Protein AF-A0A1W9LTE0-F1 (afdb_monomer_lite)

Sequence (107 aa):
MWDACAQAFFSAFSKEISPNASYMMVRWKDFVADSQQIPEEPLWCHVELWENPGKDSLIRGKFHVFDRQGRFVAAAGECEMKPIREDMFRLMADMDKTGLEKHDRRK

Radius of gyration: 17.47 Å; chains: 1; bounding box: 36×42×44 Å

pLDDT: mean 78.75, std 13.56, range [44.09, 94.75]

Secondary structure (DSSP, 8-state):
-HHHHHHHHHHHHGGGSPTT-EEEEEEEEEEEE--S---SS--EEEEEE-S---TT--EEEEEEEE-TTS-EEEEEEEEEEEEEPHHHHHHHHHHHHHHHHHHHTT-

Foldseek 3Di:
DVVVLVVVLCVVVVVVDDPPWDKDWDDFAPKDFDPPDDDPADKDKDWDWPDDPDPQNKTKTKIWIAGPVRHGGIIGRMIIMHTDDPVVVVVVVVVVVVVVVVVVVVD

Structure (mmCIF, N/CA/C/O backbone):
data_AF-A0A1W9LTE0-F1
#
_entry.id   AF-A0A1W9LTE0-F1
#
loop_
_atom_site.group_PDB
_atom_site.id
_atom_site.type_symbol
_atom_site.label_atom_id
_atom_site.label_alt_id
_atom_site.label_comp_id
_atom_site.label_asym_id
_atom_site.label_entity_id
_atom_site.label_seq_id
_atom_site.pdbx_PDB_ins_code
_atom_site.Cartn_x
_atom_site.Cartn_y
_atom_site.Cartn_z
_atom_site.occupancy
_atom_site.B_iso_or_equiv
_atom_site.auth_seq_id
_atom_site.auth_comp_id
_atom_site.auth_asym_id
_atom_site.auth_atom_id
_atom_site.pdbx_PDB_model_num
ATOM 1 N N . MET A 1 1 ? -6.666 8.665 5.402 1.00 74.38 1 MET A N 1
ATOM 2 C CA . MET A 1 1 ? -6.444 7.354 6.052 1.00 74.38 1 MET A CA 1
ATOM 3 C C . MET A 1 1 ? -5.887 6.314 5.083 1.00 74.38 1 MET A C 1
ATOM 5 O O . MET A 1 1 ? -4.776 5.861 5.307 1.00 74.38 1 MET A O 1
ATOM 9 N N . TRP A 1 2 ? -6.588 5.954 4.002 1.00 81.12 2 TRP A N 1
ATOM 10 C CA . TRP A 1 2 ? -6.119 4.906 3.073 1.00 81.12 2 TRP A CA 1
ATOM 11 C C . TRP A 1 2 ? -4.796 5.241 2.377 1.00 81.12 2 TRP A C 1
ATOM 13 O O . TRP A 1 2 ? -3.944 4.373 2.233 1.00 81.12 2 TRP A O 1
ATOM 23 N N . ASP A 1 3 ? -4.573 6.517 2.059 1.00 84.12 3 ASP A N 1
ATOM 24 C CA . ASP A 1 3 ? -3.279 6.992 1.561 1.00 84.12 3 ASP A CA 1
ATOM 25 C C . ASP A 1 3 ? -2.132 6.715 2.554 1.00 84.12 3 ASP A C 1
ATOM 27 O O . ASP A 1 3 ? -1.085 6.204 2.174 1.00 84.12 3 ASP A O 1
ATOM 31 N N . ALA A 1 4 ? -2.367 6.901 3.857 1.00 85.69 4 ALA A N 1
ATOM 32 C CA . ALA A 1 4 ? -1.389 6.550 4.887 1.00 85.69 4 ALA A CA 1
ATOM 33 C C . ALA A 1 4 ? -1.133 5.031 4.959 1.00 85.69 4 ALA A C 1
ATOM 35 O O . ALA A 1 4 ? -0.011 4.613 5.238 1.00 85.69 4 ALA A O 1
ATOM 36 N N . CYS A 1 5 ? -2.133 4.194 4.651 1.00 85.12 5 CYS A N 1
ATOM 37 C CA . CYS A 1 5 ? -1.934 2.745 4.528 1.00 85.12 5 CYS A CA 1
ATOM 38 C C . CYS A 1 5 ? -1.041 2.411 3.324 1.00 85.12 5 CYS A C 1
ATOM 40 O O . CYS A 1 5 ? -0.160 1.565 3.442 1.00 85.12 5 CYS A O 1
ATOM 42 N N . ALA A 1 6 ? -1.205 3.114 2.198 1.00 86.06 6 ALA A N 1
ATOM 43 C CA . ALA A 1 6 ? -0.326 2.970 1.037 1.00 86.06 6 ALA A CA 1
ATOM 44 C C . ALA A 1 6 ? 1.112 3.441 1.329 1.00 86.06 6 ALA A C 1
ATOM 46 O O . ALA A 1 6 ? 2.066 2.790 0.909 1.00 86.06 6 ALA A O 1
ATOM 47 N N . GLN A 1 7 ? 1.283 4.519 2.099 1.00 87.44 7 GLN A N 1
ATOM 48 C CA . GLN A 1 7 ? 2.602 4.992 2.534 1.00 87.44 7 GLN A CA 1
ATOM 49 C C . GLN A 1 7 ? 3.293 3.996 3.478 1.00 87.44 7 GLN A C 1
ATOM 51 O O . GLN A 1 7 ? 4.479 3.716 3.307 1.00 87.44 7 GLN A O 1
ATOM 56 N N . ALA A 1 8 ? 2.559 3.422 4.440 1.00 85.69 8 ALA A N 1
ATOM 57 C CA . ALA A 1 8 ? 3.069 2.362 5.316 1.00 85.69 8 ALA A CA 1
ATOM 58 C C . ALA A 1 8 ? 3.439 1.096 4.525 1.00 85.69 8 ALA A C 1
ATOM 60 O O . ALA A 1 8 ? 4.438 0.440 4.811 1.00 85.69 8 ALA A O 1
ATOM 61 N N . PHE A 1 9 ? 2.656 0.780 3.493 1.00 83.62 9 PHE A N 1
ATOM 62 C CA . PHE A 1 9 ? 2.931 -0.331 2.592 1.00 83.62 9 PHE A CA 1
ATOM 63 C C . PHE A 1 9 ? 4.233 -0.127 1.807 1.00 83.62 9 PHE A C 1
ATOM 65 O O . PHE A 1 9 ? 5.075 -1.019 1.752 1.00 83.62 9 PHE A O 1
ATOM 72 N N . PHE A 1 10 ? 4.439 1.073 1.260 1.00 83.69 10 PHE A N 1
ATOM 73 C CA . PHE A 1 10 ? 5.668 1.432 0.557 1.00 83.69 10 PHE A CA 1
ATOM 74 C C . PHE A 1 10 ? 6.896 1.470 1.482 1.00 83.69 10 PHE A C 1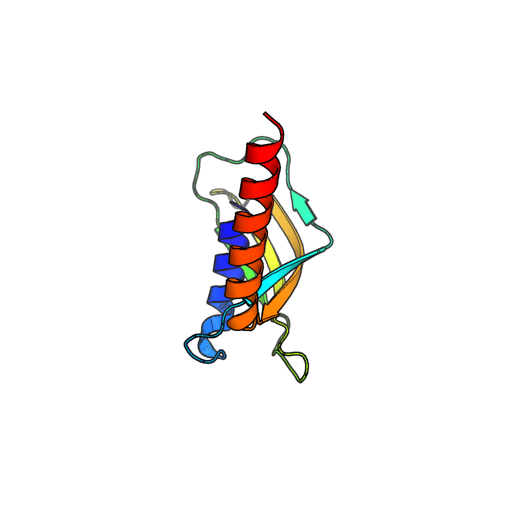
ATOM 76 O O . PHE A 1 10 ? 7.966 0.977 1.118 1.00 83.69 10 PHE A O 1
ATOM 83 N N . SER A 1 11 ? 6.763 2.024 2.692 1.00 82.81 11 SER A N 1
ATOM 84 C CA . SER A 1 11 ? 7.888 2.164 3.626 1.00 82.81 11 SER A CA 1
ATOM 85 C C . SER A 1 11 ? 8.448 0.812 4.072 1.00 82.81 11 SER A C 1
ATOM 87 O O . SER A 1 11 ? 9.669 0.677 4.189 1.00 82.81 11 SER A O 1
ATOM 89 N N . ALA A 1 12 ? 7.585 -0.200 4.219 1.00 77.31 12 ALA A N 1
ATOM 90 C CA . ALA A 1 12 ? 7.979 -1.574 4.515 1.00 77.31 12 ALA A CA 1
ATOM 91 C C . ALA A 1 12 ? 8.903 -2.181 3.440 1.00 77.31 12 ALA A C 1
ATOM 93 O O . ALA A 1 12 ? 9.727 -3.033 3.766 1.00 77.31 12 ALA A O 1
ATOM 94 N N . PHE A 1 13 ? 8.819 -1.711 2.189 1.00 75.19 13 PHE A N 1
ATOM 95 C CA . PHE A 1 13 ? 9.622 -2.202 1.064 1.00 75.19 13 PHE A CA 1
ATOM 96 C C . PHE A 1 13 ? 10.861 -1.329 0.748 1.00 75.19 13 PHE A C 1
ATOM 98 O O . PHE A 1 13 ? 11.761 -1.745 0.023 1.00 75.19 13 PHE A O 1
ATOM 105 N N . SER A 1 14 ? 10.961 -0.128 1.327 1.00 65.69 14 SER A N 1
ATOM 106 C CA . SER A 1 14 ? 11.928 0.918 0.935 1.00 65.69 14 SER A CA 1
ATOM 107 C C . SER A 1 14 ? 13.419 0.536 0.955 1.00 65.69 14 SER A C 1
ATOM 109 O O . SER A 1 14 ? 14.209 1.172 0.261 1.00 65.69 14 SER A O 1
ATOM 111 N N . LYS A 1 15 ? 13.829 -0.496 1.705 1.00 66.94 15 LYS A N 1
ATOM 112 C CA . LYS A 1 15 ? 15.240 -0.919 1.803 1.00 66.94 15 LYS A CA 1
ATOM 113 C C . LYS A 1 15 ? 15.772 -1.607 0.542 1.00 66.94 15 LYS A C 1
ATOM 115 O O .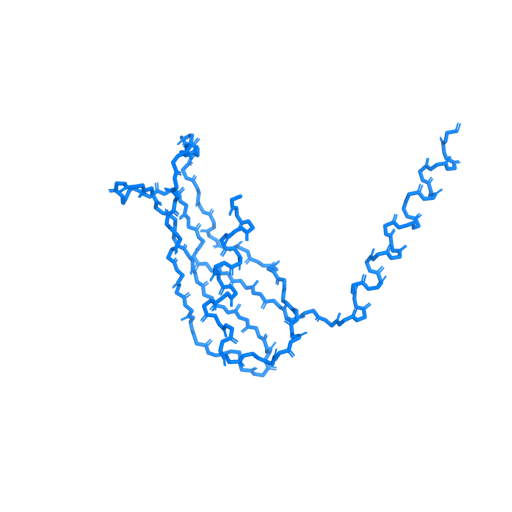 LYS A 1 15 ? 16.984 -1.645 0.356 1.00 66.94 15 LYS A O 1
ATOM 120 N N . GLU A 1 16 ? 14.890 -2.139 -0.300 1.00 67.25 16 GLU A N 1
ATOM 121 C CA . GLU A 1 16 ? 15.249 -2.880 -1.521 1.00 67.25 16 GLU A CA 1
ATOM 122 C C . GLU A 1 16 ? 15.058 -2.043 -2.798 1.00 67.25 16 GLU A C 1
ATOM 124 O O . GLU A 1 16 ? 15.302 -2.510 -3.909 1.00 67.25 16 GLU A O 1
ATOM 129 N N . ILE A 1 17 ? 14.642 -0.783 -2.652 1.00 70.62 17 ILE A N 1
ATOM 130 C CA . ILE A 1 17 ? 14.308 0.107 -3.762 1.00 70.62 17 ILE A CA 1
ATOM 131 C C . ILE A 1 17 ? 15.437 1.115 -3.989 1.00 70.62 17 ILE A C 1
ATOM 133 O O . ILE A 1 17 ? 16.004 1.660 -3.044 1.00 70.62 17 ILE A O 1
ATOM 137 N N . SER A 1 18 ? 15.719 1.428 -5.258 1.00 69.31 18 SER A N 1
ATOM 138 C CA . SER A 1 18 ? 16.603 2.543 -5.607 1.00 69.31 18 SER A CA 1
ATOM 139 C C . SER A 1 18 ? 16.128 3.850 -4.958 1.00 69.31 18 SER A C 1
ATOM 141 O O . SER A 1 18 ? 14.939 4.180 -5.059 1.00 69.31 18 SER A O 1
ATOM 143 N N . PRO A 1 19 ? 17.039 4.664 -4.393 1.00 66.38 19 PRO A N 1
ATOM 144 C CA . PRO A 1 19 ? 16.711 6.043 -4.064 1.00 66.38 19 PRO A CA 1
ATOM 145 C C . PRO A 1 19 ? 16.141 6.733 -5.316 1.00 66.38 19 PRO A C 1
ATOM 147 O O . PRO A 1 19 ? 16.633 6.517 -6.426 1.00 66.38 19 PRO A O 1
ATOM 150 N N . ASN A 1 20 ? 15.081 7.525 -5.128 1.00 71.88 20 ASN A N 1
ATOM 151 C CA . ASN A 1 20 ? 14.310 8.241 -6.161 1.00 71.88 20 ASN A CA 1
ATOM 152 C C . ASN A 1 20 ? 13.298 7.421 -6.982 1.00 71.88 20 ASN A C 1
ATOM 154 O O . ASN A 1 20 ? 12.685 7.968 -7.899 1.00 71.88 20 ASN A O 1
ATOM 158 N N . ALA A 1 21 ? 13.057 6.146 -6.670 1.00 76.81 21 ALA A N 1
ATOM 159 C CA . ALA A 1 21 ? 11.956 5.436 -7.313 1.00 76.81 21 ALA A CA 1
ATOM 160 C C . ALA A 1 21 ? 10.605 5.897 -6.746 1.00 76.81 21 ALA A C 1
ATOM 162 O O . ALA A 1 21 ? 10.390 5.907 -5.534 1.00 76.81 21 ALA A O 1
ATOM 163 N N . SER A 1 22 ? 9.683 6.243 -7.640 1.00 83.38 22 SER A N 1
ATOM 164 C CA . SER A 1 22 ? 8.307 6.582 -7.283 1.00 83.38 22 SER A CA 1
ATOM 165 C C . SER A 1 22 ? 7.393 5.401 -7.564 1.00 83.38 22 SER A C 1
ATOM 167 O O . SER A 1 22 ? 7.518 4.762 -8.606 1.00 83.38 22 SER A O 1
ATOM 169 N N . TYR A 1 23 ? 6.463 5.125 -6.655 1.00 85.56 23 TYR A N 1
ATOM 170 C CA . TYR A 1 23 ? 5.473 4.064 -6.798 1.00 85.56 23 TYR A CA 1
ATOM 171 C C . TYR A 1 23 ? 4.077 4.615 -6.550 1.00 85.56 23 TYR A C 1
ATOM 173 O O . TYR A 1 23 ? 3.890 5.532 -5.754 1.00 85.56 23 TYR A O 1
ATOM 181 N N . MET A 1 24 ? 3.087 4.024 -7.206 1.00 89.25 24 MET A N 1
ATOM 182 C CA . MET A 1 24 ? 1.681 4.330 -6.981 1.00 89.25 24 MET A CA 1
ATOM 183 C C . MET A 1 24 ? 0.898 3.059 -6.752 1.00 89.25 24 MET A C 1
ATOM 185 O O . MET A 1 24 ? 1.119 2.043 -7.412 1.00 89.25 24 MET A O 1
ATOM 189 N N . MET A 1 25 ? -0.044 3.149 -5.822 1.00 90.12 25 MET A N 1
ATOM 190 C CA . MET A 1 25 ? -1.019 2.101 -5.591 1.00 90.12 25 MET A CA 1
ATOM 191 C C . MET A 1 25 ? -1.969 2.015 -6.784 1.00 90.12 25 MET A C 1
ATOM 193 O O . MET A 1 25 ? -2.637 2.989 -7.120 1.00 90.12 25 MET A O 1
ATOM 197 N N . VAL A 1 26 ? -2.029 0.851 -7.425 1.00 90.69 26 VAL A N 1
ATOM 198 C CA . VAL A 1 26 ? -2.856 0.624 -8.621 1.00 90.69 26 VAL A CA 1
ATOM 199 C C . VAL A 1 26 ? -3.995 -0.352 -8.378 1.00 90.69 26 VAL A C 1
ATOM 201 O O . VAL A 1 26 ? -4.925 -0.410 -9.181 1.00 90.69 26 VAL A O 1
ATOM 204 N N . ARG A 1 27 ? -3.949 -1.119 -7.282 1.00 91.19 27 ARG A N 1
ATOM 205 C CA . ARG A 1 27 ? -5.022 -2.047 -6.931 1.00 91.19 27 ARG A CA 1
ATOM 206 C C . ARG A 1 27 ? -5.145 -2.254 -5.428 1.00 91.19 27 ARG A C 1
ATOM 208 O O . ARG A 1 27 ? -4.148 -2.495 -4.757 1.00 91.19 27 ARG A O 1
ATOM 215 N N . TRP A 1 28 ? -6.397 -2.259 -4.976 1.00 92.56 28 TRP A N 1
ATOM 216 C CA . TRP A 1 28 ? -6.852 -2.789 -3.694 1.00 92.56 28 TRP A CA 1
ATOM 217 C C . TRP A 1 28 ? -7.894 -3.853 -4.025 1.00 92.56 28 TRP A C 1
ATOM 219 O O . TRP A 1 28 ? -8.882 -3.556 -4.699 1.00 92.56 28 TRP A O 1
ATOM 229 N N . LYS A 1 29 ? -7.662 -5.095 -3.624 1.00 94.06 29 LYS A N 1
ATOM 230 C CA . LYS A 1 29 ? -8.564 -6.216 -3.875 1.00 94.06 29 LYS A CA 1
ATOM 231 C C . LYS A 1 29 ? -8.974 -6.830 -2.545 1.00 94.06 29 LYS A C 1
ATOM 233 O O . LYS A 1 29 ? -8.209 -6.816 -1.580 1.00 94.06 29 LYS A O 1
ATOM 238 N N . ASP A 1 30 ? -10.215 -7.310 -2.511 1.00 94.31 30 ASP A N 1
ATOM 239 C CA . ASP A 1 30 ? -10.866 -7.823 -1.306 1.00 94.31 30 ASP A C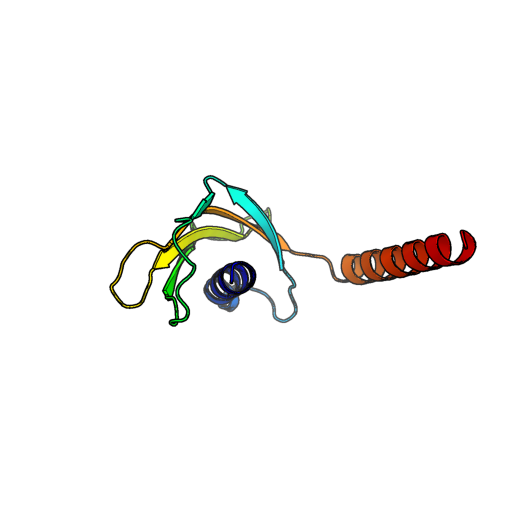A 1
ATOM 240 C C . ASP A 1 30 ? -10.822 -6.781 -0.176 1.00 94.31 30 ASP A C 1
ATOM 242 O O . ASP A 1 30 ? -10.549 -7.093 0.982 1.00 94.31 30 ASP A O 1
ATOM 246 N N . PHE A 1 31 ? -11.021 -5.508 -0.550 1.00 92.88 31 PHE A N 1
ATOM 247 C CA . PHE A 1 31 ? -11.041 -4.404 0.396 1.00 92.88 31 PHE A CA 1
ATOM 248 C C . PHE A 1 31 ? -12.331 -4.441 1.206 1.00 92.88 31 PHE A C 1
ATOM 250 O O . PHE A 1 31 ? -13.434 -4.423 0.657 1.00 92.88 31 PHE A O 1
ATOM 257 N N . VAL A 1 32 ? -12.167 -4.448 2.518 1.00 92.62 32 VAL A N 1
ATOM 258 C CA . VAL A 1 32 ? -13.243 -4.422 3.496 1.00 92.62 32 VAL A CA 1
ATOM 259 C C . VAL A 1 32 ? -12.928 -3.353 4.530 1.00 92.62 32 VAL A C 1
ATOM 261 O O . VAL A 1 32 ? -11.790 -3.220 4.974 1.00 92.62 32 VAL A O 1
ATOM 264 N N . ALA A 1 33 ? -13.940 -2.587 4.918 1.00 90.19 33 ALA A N 1
ATOM 265 C CA . ALA A 1 33 ? -13.844 -1.606 5.988 1.00 90.19 33 ALA A CA 1
ATOM 266 C C . ALA A 1 33 ? -15.099 -1.700 6.848 1.00 90.19 33 ALA A C 1
ATOM 268 O O . ALA A 1 33 ? -16.209 -1.780 6.315 1.00 90.19 33 ALA A O 1
ATOM 269 N N . ASP A 1 34 ? -14.922 -1.691 8.165 1.00 85.00 34 ASP A N 1
ATOM 270 C CA . ASP A 1 34 ? -16.042 -1.511 9.071 1.00 85.00 34 ASP A CA 1
ATOM 271 C C . ASP A 1 34 ? -16.542 -0.065 8.946 1.00 85.00 34 ASP A C 1
ATOM 273 O O . ASP A 1 34 ? -15.799 0.904 9.105 1.00 85.00 34 ASP A O 1
ATOM 277 N N . SER A 1 35 ? -17.812 0.070 8.571 1.00 65.25 35 SER A N 1
ATOM 278 C CA . SER A 1 35 ? -18.468 1.357 8.328 1.00 65.25 35 SER A CA 1
ATOM 279 C C . SER A 1 35 ? -18.858 2.094 9.612 1.00 65.25 35 SER A C 1
ATOM 281 O O . SER A 1 35 ? -19.274 3.255 9.547 1.00 65.25 35 SER A O 1
ATOM 283 N N . GLN A 1 36 ? -18.742 1.450 10.779 1.00 66.12 36 GLN A N 1
ATOM 284 C CA . GLN A 1 36 ? -19.039 2.088 12.055 1.00 66.12 36 GLN A CA 1
ATOM 285 C C . GLN A 1 36 ? -17.888 3.008 12.460 1.00 66.12 36 GLN A C 1
ATOM 287 O O . GLN A 1 36 ? -16.914 2.554 13.039 1.00 66.12 36 GLN A O 1
ATOM 292 N N . GLN A 1 37 ? -18.030 4.292 12.103 1.00 65.12 37 GLN A N 1
ATOM 293 C CA . GLN A 1 37 ? -17.184 5.434 12.477 1.00 65.12 37 GLN A CA 1
ATOM 294 C C . GLN A 1 37 ? -15.683 5.133 12.536 1.00 65.12 37 GLN A C 1
ATOM 296 O O . GLN A 1 37 ? -15.175 4.588 13.511 1.00 65.12 37 GLN A O 1
ATOM 301 N N . ILE A 1 38 ? -14.957 5.616 11.524 1.00 68.69 38 ILE A N 1
ATOM 302 C CA . ILE A 1 38 ? -13.495 5.704 11.576 1.00 68.69 38 ILE A CA 1
ATOM 303 C C . ILE A 1 38 ? -13.120 6.366 12.913 1.00 68.69 38 ILE A C 1
ATOM 305 O O . ILE A 1 38 ? -13.519 7.515 13.125 1.00 68.69 38 ILE A O 1
ATOM 309 N N . PRO A 1 39 ? -12.418 5.656 13.814 1.00 71.25 39 PRO A N 1
ATOM 310 C CA . PRO A 1 39 ? -12.097 6.191 15.127 1.00 71.25 39 PRO A CA 1
ATOM 311 C C . PRO A 1 39 ? -11.329 7.509 14.994 1.00 71.25 39 PRO A C 1
ATOM 313 O O . PRO A 1 39 ? -10.453 7.631 14.139 1.00 71.25 39 PRO A O 1
ATOM 316 N N . GLU A 1 40 ? -11.622 8.485 15.857 1.00 81.38 40 GLU A N 1
ATOM 317 C CA . GLU A 1 40 ? -10.792 9.697 15.982 1.00 81.38 40 GLU A CA 1
ATOM 318 C C . GLU A 1 40 ? -9.412 9.385 16.592 1.00 81.38 40 GLU A C 1
ATOM 320 O O . GLU A 1 40 ? -8.491 10.200 16.548 1.00 81.38 40 GLU A O 1
ATOM 325 N N . GLU A 1 41 ? -9.262 8.187 17.160 1.00 84.12 41 GLU A N 1
ATOM 326 C CA . GLU A 1 41 ? -8.020 7.700 17.740 1.00 84.12 41 GLU A CA 1
ATOM 327 C C . GLU A 1 41 ? -7.023 7.200 16.676 1.00 84.12 41 GLU A C 1
ATOM 329 O O . GLU A 1 41 ? -7.416 6.783 15.583 1.00 84.12 41 GLU A O 1
ATOM 334 N N . PRO A 1 42 ? -5.715 7.180 16.998 1.00 88.69 42 PRO A N 1
ATOM 335 C CA . PRO A 1 42 ? -4.708 6.576 16.137 1.00 88.69 42 PRO A CA 1
ATOM 336 C C . PRO A 1 42 ? -5.020 5.115 15.801 1.00 88.69 42 PRO A C 1
ATOM 338 O O . PRO A 1 42 ? -5.462 4.340 16.650 1.00 88.69 42 PRO A O 1
ATOM 341 N N . LEU A 1 43 ? -4.708 4.736 14.564 1.00 90.62 43 LEU A N 1
ATOM 342 C CA . LEU A 1 43 ? -4.869 3.382 14.048 1.00 90.62 43 LEU A CA 1
ATOM 343 C C . LEU A 1 43 ? -3.510 2.730 13.812 1.00 90.62 43 LEU A C 1
ATOM 345 O O . LEU A 1 43 ? -2.529 3.408 13.495 1.00 90.62 43 LEU A O 1
ATOM 349 N N . TRP A 1 44 ? -3.471 1.404 13.888 1.00 92.44 44 TRP A N 1
ATOM 350 C CA . TRP A 1 44 ? -2.293 0.615 13.548 1.00 92.44 44 TRP A CA 1
ATOM 351 C C . TRP A 1 44 ? -2.502 -0.137 12.248 1.00 92.44 44 TRP A C 1
ATOM 353 O O . TRP A 1 44 ? -3.409 -0.957 12.123 1.00 92.44 44 TRP A O 1
ATOM 363 N N . CYS A 1 45 ? -1.635 0.146 11.279 1.00 92.44 45 CYS A N 1
ATOM 364 C CA . CYS A 1 45 ? -1.601 -0.542 9.999 1.00 92.44 45 CYS A CA 1
ATOM 365 C C . CYS A 1 45 ? -0.518 -1.622 10.035 1.00 92.44 45 CYS A C 1
ATOM 367 O O . CYS A 1 45 ? 0.668 -1.322 10.174 1.00 92.44 45 CYS A O 1
ATOM 369 N N . HIS A 1 46 ? -0.932 -2.875 9.902 1.00 92.75 46 HIS A N 1
ATOM 370 C CA . HIS A 1 46 ? -0.054 -4.024 9.758 1.00 92.75 46 HIS A CA 1
ATOM 371 C C . HIS A 1 46 ? 0.034 -4.387 8.286 1.00 92.75 46 HIS A C 1
ATOM 373 O O . HIS A 1 46 ? -0.983 -4.688 7.664 1.00 92.75 46 HIS A O 1
ATOM 379 N N . VAL A 1 47 ? 1.248 -4.383 7.745 1.00 90.94 47 VAL A N 1
ATOM 380 C CA . VAL A 1 47 ? 1.522 -4.718 6.347 1.00 90.94 47 VAL A CA 1
ATOM 381 C C . VAL A 1 47 ? 2.257 -6.048 6.286 1.00 90.94 47 VAL A C 1
ATOM 383 O O . VAL A 1 47 ? 3.208 -6.273 7.031 1.00 90.94 47 VAL A O 1
ATOM 386 N N . GLU A 1 48 ? 1.836 -6.907 5.367 1.00 90.44 48 GLU A N 1
ATOM 387 C CA . GLU A 1 48 ? 2.560 -8.118 4.995 1.00 90.44 48 GLU A CA 1
ATOM 388 C C . GLU A 1 48 ? 2.903 -8.033 3.509 1.00 90.44 48 GLU A C 1
ATOM 390 O O . GLU A 1 48 ? 2.021 -7.828 2.675 1.00 90.44 48 GLU A O 1
ATOM 395 N N . LEU A 1 49 ? 4.188 -8.173 3.191 1.00 87.19 49 LEU A N 1
ATOM 396 C CA . LEU A 1 49 ? 4.698 -8.195 1.824 1.00 87.19 49 LEU A CA 1
ATOM 397 C C . LEU A 1 49 ? 4.895 -9.650 1.399 1.00 87.19 49 LEU A C 1
ATOM 399 O O . LEU A 1 49 ? 5.423 -10.450 2.167 1.00 87.19 49 LEU A O 1
ATOM 403 N N . TRP A 1 50 ? 4.483 -9.996 0.182 1.00 85.56 50 TRP A N 1
ATOM 404 C CA . TRP A 1 50 ? 4.471 -11.385 -0.304 1.00 85.56 50 TRP A CA 1
ATOM 405 C C . TRP A 1 50 ? 5.732 -11.800 -1.079 1.00 85.56 50 TRP A C 1
ATOM 407 O O . TRP A 1 50 ? 5.686 -12.758 -1.837 1.00 85.56 50 TRP A O 1
ATOM 417 N N . GLU A 1 51 ? 6.851 -11.110 -0.852 1.00 69.56 51 GLU A N 1
ATOM 418 C CA . GLU A 1 51 ? 8.147 -11.259 -1.541 1.00 69.56 51 GLU A CA 1
ATOM 419 C C . GLU A 1 51 ? 8.288 -10.593 -2.927 1.00 69.56 51 GLU A C 1
ATOM 421 O O . GLU A 1 51 ? 7.335 -10.121 -3.546 1.00 69.56 51 GLU A O 1
ATOM 426 N N . ASN A 1 52 ? 9.568 -10.485 -3.308 1.00 59.56 52 ASN A N 1
ATOM 427 C CA . ASN A 1 52 ? 10.262 -9.435 -4.060 1.00 59.56 52 ASN A CA 1
ATOM 428 C C . ASN A 1 52 ? 9.623 -9.037 -5.412 1.00 59.56 52 ASN A C 1
ATOM 430 O O . ASN A 1 52 ? 9.208 -9.933 -6.153 1.00 59.56 52 ASN A O 1
ATOM 434 N N . PRO A 1 53 ? 9.633 -7.745 -5.819 1.00 57.66 53 PRO A N 1
ATOM 435 C CA . PRO A 1 53 ? 9.509 -7.356 -7.219 1.00 57.66 53 PRO A CA 1
ATOM 436 C C . PRO A 1 53 ? 10.513 -8.143 -8.058 1.00 57.66 53 PRO A C 1
ATOM 438 O O . PRO A 1 53 ? 11.700 -7.830 -8.138 1.00 57.66 53 PRO A O 1
ATOM 441 N N . GLY A 1 54 ? 10.023 -9.198 -8.696 1.00 58.81 54 GLY A N 1
ATOM 442 C CA . GLY A 1 54 ? 10.753 -9.899 -9.730 1.00 58.81 54 GLY A CA 1
ATOM 443 C C . GLY A 1 54 ? 10.846 -9.028 -10.984 1.00 58.81 54 GLY A C 1
ATOM 444 O O . GLY A 1 54 ? 10.919 -7.800 -10.948 1.00 58.81 54 GLY A O 1
ATOM 445 N N . LYS A 1 55 ? 10.790 -9.668 -12.152 1.00 55.31 55 LYS A N 1
ATOM 446 C CA . LYS A 1 55 ? 10.890 -8.991 -13.458 1.00 55.31 55 LYS A CA 1
ATOM 447 C C . LYS A 1 55 ? 9.851 -7.888 -13.712 1.00 55.31 55 LYS A C 1
ATOM 449 O O . LYS A 1 55 ? 10.049 -7.110 -14.638 1.00 55.31 55 LYS A O 1
ATOM 454 N N . ASP A 1 56 ? 8.750 -7.849 -12.965 1.00 69.69 56 ASP A N 1
ATOM 455 C CA . ASP A 1 56 ? 7.654 -6.898 -13.169 1.00 69.69 56 ASP A CA 1
ATOM 456 C C . ASP A 1 56 ? 7.791 -5.611 -12.337 1.00 69.69 56 ASP A C 1
ATOM 458 O O . ASP A 1 56 ? 7.024 -4.672 -12.552 1.00 69.69 56 ASP A O 1
ATOM 462 N N . SER A 1 57 ? 8.775 -5.540 -11.429 1.00 78.38 57 SER A N 1
ATOM 463 C CA . SER A 1 57 ? 8.976 -4.405 -10.517 1.00 78.38 57 SER A CA 1
ATOM 464 C C . SER A 1 57 ? 7.743 -4.077 -9.658 1.00 78.38 57 SER A C 1
ATOM 466 O O . SER A 1 57 ? 7.595 -2.944 -9.208 1.00 78.38 57 SER A O 1
ATOM 468 N N . LEU A 1 58 ? 6.842 -5.042 -9.436 1.00 85.38 58 LEU A N 1
ATOM 469 C CA . LEU A 1 58 ? 5.606 -4.832 -8.679 1.00 85.38 58 LEU A CA 1
ATOM 470 C C . LEU A 1 58 ? 5.803 -5.117 -7.195 1.00 85.38 58 LEU A C 1
ATOM 472 O O . LEU A 1 58 ? 6.362 -6.144 -6.822 1.00 85.38 58 LEU A O 1
ATOM 476 N N . ILE A 1 59 ? 5.269 -4.238 -6.347 1.00 86.44 59 ILE A N 1
ATOM 477 C CA . ILE A 1 59 ? 5.192 -4.482 -4.903 1.00 86.44 59 ILE A CA 1
ATOM 478 C C . ILE A 1 59 ? 3.812 -5.061 -4.615 1.00 86.44 59 ILE A C 1
ATOM 480 O O . ILE A 1 59 ? 2.801 -4.422 -4.924 1.00 86.44 59 ILE A O 1
ATOM 484 N N . ARG A 1 60 ? 3.768 -6.261 -4.029 1.00 89.00 60 ARG A N 1
ATOM 485 C CA . ARG A 1 60 ? 2.528 -6.962 -3.677 1.00 89.00 60 ARG A CA 1
ATOM 486 C C . ARG A 1 60 ? 2.507 -7.382 -2.216 1.00 89.00 60 ARG A C 1
ATOM 488 O O . ARG A 1 60 ? 3.543 -7.623 -1.599 1.00 89.00 60 ARG A O 1
ATOM 495 N N . GLY A 1 61 ? 1.305 -7.464 -1.668 1.00 90.94 61 GLY A N 1
ATOM 496 C CA . GLY A 1 61 ? 1.106 -7.756 -0.259 1.00 90.94 61 GLY A CA 1
ATOM 497 C C . GLY A 1 61 ? -0.329 -7.514 0.166 1.00 90.94 61 GLY A C 1
ATOM 498 O O . GLY A 1 61 ? -1.222 -7.388 -0.666 1.00 90.94 61 GLY A O 1
ATOM 499 N N . LYS A 1 62 ? -0.536 -7.395 1.469 1.00 93.56 62 LYS A N 1
ATOM 500 C CA . LYS A 1 62 ? -1.827 -7.100 2.091 1.00 93.56 62 LYS A CA 1
ATOM 501 C C . LYS A 1 62 ? -1.638 -6.173 3.283 1.00 93.56 62 LYS A C 1
ATOM 503 O O . LYS A 1 62 ? -0.523 -6.026 3.790 1.00 93.56 62 LYS A O 1
ATOM 508 N N . PHE A 1 63 ? -2.723 -5.584 3.769 1.00 93.19 63 PHE A N 1
ATOM 509 C CA . PHE A 1 63 ? -2.694 -4.880 5.048 1.00 93.19 63 PHE A CA 1
ATOM 510 C C . PHE A 1 63 ? -3.958 -5.127 5.862 1.00 93.19 63 PHE A C 1
ATOM 512 O O . PHE A 1 63 ? -5.021 -5.428 5.320 1.00 9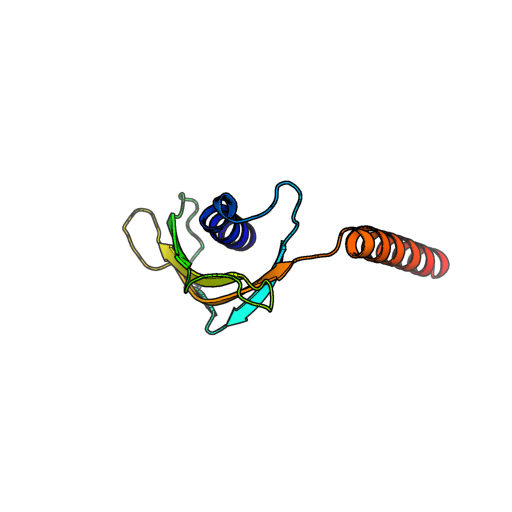3.19 63 PHE A O 1
ATOM 519 N N . HIS A 1 64 ? -3.816 -4.936 7.168 1.00 94.25 64 HIS A N 1
ATOM 520 C CA . HIS A 1 64 ? -4.905 -4.876 8.130 1.00 94.25 64 HIS A CA 1
ATOM 521 C C . HIS A 1 64 ? -4.754 -3.611 8.967 1.00 94.25 64 HIS A C 1
ATOM 523 O O . HIS A 1 64 ? -3.643 -3.229 9.332 1.00 94.25 64 HIS A O 1
ATOM 529 N N . VAL A 1 65 ? -5.870 -2.971 9.278 1.00 92.94 65 VAL A N 1
ATOM 530 C CA . VAL A 1 65 ? -5.942 -1.791 10.128 1.00 92.94 65 VAL A CA 1
ATOM 531 C C . VAL A 1 65 ? -6.728 -2.152 11.371 1.00 92.94 65 VAL A C 1
ATOM 533 O 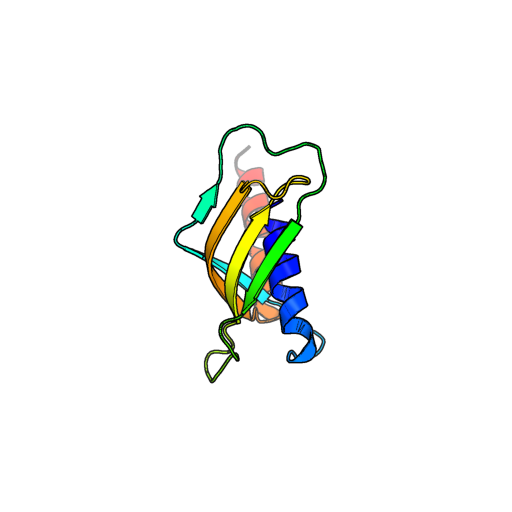O . VAL A 1 65 ? -7.841 -2.676 11.272 1.00 92.94 65 VAL A O 1
ATOM 536 N N . PHE A 1 66 ? -6.149 -1.843 12.523 1.00 92.25 66 PHE A N 1
ATOM 537 C CA . PHE A 1 66 ? -6.766 -2.039 13.824 1.00 92.25 66 PHE A CA 1
ATOM 538 C C . PHE A 1 66 ? -6.820 -0.726 14.598 1.00 92.25 66 PHE A C 1
ATOM 540 O O . PHE A 1 66 ? -5.995 0.167 14.391 1.00 92.25 66 PHE A O 1
ATOM 547 N N . ASP A 1 67 ? -7.792 -0.617 15.493 1.00 91.56 67 ASP A N 1
ATOM 548 C CA . ASP A 1 67 ? -7.869 0.478 16.453 1.00 91.56 67 ASP A CA 1
ATOM 549 C C . ASP A 1 67 ? -7.001 0.225 17.693 1.00 91.56 67 ASP A C 1
ATOM 551 O O . ASP A 1 67 ? -6.355 -0.820 17.820 1.00 91.56 67 ASP A O 1
ATOM 555 N N . ARG A 1 68 ? -7.058 1.161 18.654 1.00 89.56 68 ARG A N 1
ATOM 556 C CA . ARG A 1 68 ? -6.292 1.096 19.902 1.00 89.56 68 ARG A CA 1
ATOM 557 C C . ARG A 1 68 ? -6.490 -0.198 20.715 1.00 89.56 68 ARG A C 1
ATOM 559 O O . ARG A 1 68 ? -5.625 -0.598 21.495 1.00 89.56 68 ARG A O 1
ATOM 566 N N . GLN A 1 69 ? -7.639 -0.841 20.561 1.00 90.69 69 GLN A N 1
ATOM 567 C CA . GLN A 1 69 ? -8.049 -2.022 21.315 1.00 90.69 69 GLN A CA 1
ATOM 568 C C . GLN A 1 69 ? -7.777 -3.319 20.539 1.00 90.69 69 GLN A C 1
ATOM 570 O O . GLN A 1 69 ? -8.103 -4.401 21.023 1.00 90.69 69 GLN A O 1
ATOM 575 N N . GLY A 1 70 ? -7.179 -3.225 19.346 1.00 90.06 70 GLY A N 1
ATOM 576 C CA . GLY A 1 70 ? -6.955 -4.361 18.458 1.00 90.06 70 GLY A CA 1
ATOM 577 C C . GLY A 1 70 ? -8.212 -4.793 17.701 1.00 90.06 70 GLY A C 1
ATOM 578 O O . GLY A 1 70 ? -8.238 -5.888 17.141 1.00 90.06 70 GLY A O 1
ATOM 579 N N . ARG A 1 71 ? -9.265 -3.966 17.677 1.00 91.19 71 ARG A N 1
ATOM 580 C CA . ARG A 1 71 ? -10.471 -4.249 16.895 1.00 91.19 71 ARG A CA 1
ATOM 581 C C . ARG A 1 71 ? -10.204 -3.954 15.431 1.00 91.19 71 ARG A C 1
ATOM 583 O O . ARG A 1 71 ? -9.531 -2.984 15.090 1.00 91.19 71 ARG A O 1
ATOM 590 N N . PHE A 1 72 ? -10.738 -4.811 14.575 1.00 91.25 72 PHE A N 1
ATOM 591 C CA . PHE A 1 72 ? -10.637 -4.666 13.133 1.00 91.25 72 PHE A CA 1
ATOM 592 C C . PHE A 1 72 ? -11.314 -3.372 12.660 1.00 91.25 72 PHE A C 1
ATOM 594 O O . PHE A 1 72 ? -12.436 -3.084 13.063 1.00 91.25 72 PHE A O 1
ATOM 601 N N . VAL A 1 73 ? -10.641 -2.628 11.780 1.00 91.81 73 VAL A N 1
ATOM 602 C CA . VAL A 1 73 ? -11.175 -1.421 11.128 1.00 91.81 73 VAL A CA 1
ATOM 603 C C . VAL A 1 73 ? -11.251 -1.614 9.620 1.00 91.81 73 VAL A C 1
ATOM 605 O O . VAL A 1 73 ? -12.262 -1.288 9.005 1.00 91.81 73 VAL A O 1
ATOM 608 N N . ALA A 1 74 ? -10.193 -2.136 8.999 1.00 92.25 74 ALA A N 1
ATOM 609 C CA . ALA A 1 74 ? -10.171 -2.387 7.562 1.00 92.25 74 ALA A CA 1
ATOM 610 C C . ALA A 1 74 ? -9.097 -3.396 7.167 1.00 92.25 74 ALA A C 1
ATOM 612 O O . ALA A 1 74 ? -8.142 -3.629 7.903 1.00 92.25 74 ALA A O 1
ATOM 613 N N . ALA A 1 75 ? -9.215 -3.950 5.968 1.00 94.00 75 ALA A N 1
ATOM 614 C CA . ALA A 1 75 ? -8.160 -4.713 5.323 1.00 94.00 75 ALA A CA 1
ATOM 615 C C . ALA A 1 75 ? -8.298 -4.649 3.806 1.00 94.00 75 ALA A C 1
ATOM 617 O O . ALA A 1 75 ? -9.385 -4.423 3.277 1.00 94.00 75 ALA A O 1
ATOM 618 N N . ALA A 1 76 ? -7.198 -4.912 3.110 1.00 94.75 76 ALA A N 1
ATOM 619 C CA . ALA A 1 76 ? -7.251 -5.423 1.749 1.00 94.75 76 ALA A CA 1
ATOM 620 C C . ALA A 1 76 ? -6.521 -6.755 1.717 1.00 94.75 76 ALA A C 1
ATOM 622 O O . ALA A 1 76 ? -5.391 -6.852 2.204 1.00 94.75 76 ALA A O 1
ATOM 623 N N . GLY A 1 77 ? -7.168 -7.759 1.129 1.00 92.56 77 GLY A N 1
ATOM 624 C CA . GLY A 1 77 ? -6.583 -9.081 0.944 1.00 92.56 77 GLY A CA 1
ATOM 625 C C . GLY A 1 77 ? -5.413 -9.070 -0.032 1.00 92.56 77 GLY A C 1
ATOM 626 O O . GLY A 1 77 ? -4.517 -9.889 0.117 1.00 92.56 77 GLY A O 1
ATOM 627 N N . GLU A 1 78 ? -5.395 -8.135 -0.988 1.00 92.38 78 GLU A N 1
ATOM 628 C CA . GLU A 1 78 ? -4.306 -7.979 -1.949 1.00 92.38 78 GLU A CA 1
ATOM 629 C C . GLU A 1 78 ? -4.147 -6.514 -2.400 1.00 92.38 78 GLU A C 1
ATOM 631 O O . GLU A 1 78 ? -5.094 -5.875 -2.864 1.00 92.38 78 GLU A O 1
ATOM 636 N N . CYS A 1 79 ? -2.922 -6.002 -2.319 1.00 91.56 79 CYS A N 1
ATOM 637 C CA . CYS A 1 79 ? -2.500 -4.679 -2.770 1.00 91.56 79 CYS A CA 1
ATOM 638 C C . CYS A 1 79 ? -1.420 -4.798 -3.842 1.00 91.56 79 CYS A C 1
ATOM 640 O O . CYS A 1 79 ? -0.552 -5.667 -3.757 1.00 91.56 79 CYS A O 1
ATOM 642 N N . GLU A 1 80 ? -1.443 -3.893 -4.820 1.00 90.94 80 GLU A N 1
ATOM 643 C CA . GLU A 1 80 ? -0.407 -3.800 -5.853 1.00 90.94 80 GLU A CA 1
ATOM 644 C C . GLU A 1 80 ? 0.047 -2.350 -6.029 1.00 90.94 80 GLU A C 1
ATOM 646 O O . GLU A 1 80 ? -0.771 -1.468 -6.315 1.00 90.94 80 GLU A O 1
ATOM 651 N N . MET A 1 81 ? 1.358 -2.118 -5.923 1.00 89.94 81 MET A N 1
ATOM 652 C CA . MET A 1 81 ? 1.990 -0.868 -6.342 1.00 89.94 81 MET A CA 1
ATOM 653 C C . MET A 1 81 ? 2.847 -1.070 -7.588 1.00 89.94 81 MET A C 1
ATOM 655 O O . MET A 1 81 ? 3.561 -2.066 -7.720 1.00 89.94 81 MET A O 1
ATOM 659 N N . LYS A 1 82 ? 2.800 -0.074 -8.476 1.00 88.38 82 LYS A N 1
ATOM 660 C CA . LYS A 1 82 ? 3.592 0.004 -9.707 1.00 88.38 82 LYS A CA 1
ATOM 661 C C . LYS A 1 82 ? 4.615 1.125 -9.630 1.00 88.38 82 LYS A C 1
ATOM 663 O O . LYS A 1 82 ? 4.258 2.194 -9.130 1.00 88.38 82 LYS A O 1
ATOM 668 N N . PRO A 1 83 ? 5.831 0.932 -10.168 1.00 86.06 83 PRO A N 1
ATOM 669 C CA . PRO A 1 83 ? 6.761 2.027 -10.340 1.00 86.06 83 PRO A CA 1
ATOM 670 C C . PRO A 1 83 ? 6.183 2.999 -11.369 1.00 86.06 83 PRO A C 1
ATOM 672 O O . PRO A 1 83 ? 5.676 2.597 -12.420 1.00 86.06 83 PRO A O 1
ATOM 675 N N . ILE A 1 84 ? 6.261 4.287 -11.068 1.00 85.56 84 ILE A N 1
ATOM 676 C CA . ILE A 1 84 ? 5.936 5.352 -12.007 1.00 85.56 84 ILE A CA 1
ATOM 677 C C . ILE A 1 84 ? 7.244 5.880 -12.576 1.00 85.56 84 ILE A C 1
ATOM 679 O O . ILE A 1 84 ? 8.182 6.196 -11.844 1.00 85.56 84 ILE A O 1
ATOM 683 N N . ARG A 1 85 ? 7.291 6.008 -13.901 1.00 78.19 85 ARG A N 1
ATOM 684 C CA . ARG A 1 85 ? 8.388 6.703 -14.566 1.00 78.19 85 ARG A CA 1
ATOM 685 C C . ARG A 1 85 ? 8.261 8.209 -14.354 1.00 78.19 85 ARG A C 1
ATOM 687 O O . ARG A 1 85 ? 7.171 8.762 -14.446 1.00 78.19 85 ARG A O 1
ATOM 694 N N . GLU A 1 86 ? 9.378 8.890 -14.141 1.00 73.56 86 GLU A N 1
ATOM 695 C CA . GLU A 1 86 ? 9.392 10.325 -13.834 1.00 73.56 86 GLU A CA 1
ATOM 696 C C . GLU A 1 86 ? 8.694 11.199 -14.905 1.00 73.56 86 GLU A C 1
ATOM 698 O O . GLU A 1 86 ? 8.066 12.212 -14.595 1.00 73.56 86 GLU A O 1
ATOM 703 N N . ASP A 1 87 ? 8.726 10.771 -16.171 1.00 71.94 87 ASP A N 1
ATOM 704 C CA . ASP A 1 87 ? 8.061 11.440 -17.293 1.00 71.94 87 ASP A CA 1
ATOM 705 C C . ASP A 1 87 ? 6.526 11.364 -17.240 1.00 71.94 87 ASP A C 1
ATOM 707 O O . ASP A 1 87 ? 5.858 12.265 -17.751 1.00 71.94 87 ASP A O 1
ATOM 711 N N . MET A 1 88 ? 5.949 10.363 -16.566 1.00 71.81 88 MET A N 1
ATOM 712 C CA . MET A 1 88 ? 4.500 10.296 -16.353 1.00 71.81 88 MET A CA 1
ATOM 713 C C . MET A 1 88 ? 3.986 11.428 -15.461 1.00 71.81 88 MET A C 1
ATOM 715 O O . MET A 1 88 ? 2.881 11.910 -15.693 1.00 71.81 88 MET A O 1
ATOM 719 N N . PHE A 1 89 ? 4.764 11.892 -14.478 1.00 69.81 89 PHE A N 1
ATOM 720 C CA . PHE A 1 89 ? 4.335 13.010 -13.628 1.00 69.81 89 PHE A CA 1
ATOM 721 C C . PHE A 1 89 ? 4.204 14.308 -14.427 1.00 69.81 89 PHE A C 1
ATOM 723 O O . PHE A 1 89 ? 3.268 15.074 -14.209 1.00 69.81 89 PHE A O 1
ATOM 730 N N . ARG A 1 90 ? 5.102 14.532 -15.396 1.00 67.62 90 ARG A N 1
ATOM 73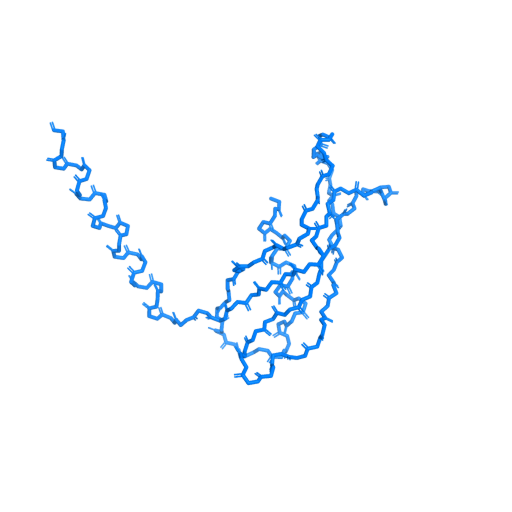1 C CA . ARG A 1 90 ? 5.037 15.692 -16.299 1.00 67.62 90 ARG A CA 1
ATOM 732 C C . ARG A 1 90 ? 3.811 15.615 -17.207 1.00 67.62 90 ARG A C 1
ATOM 734 O O . ARG A 1 90 ? 3.066 16.582 -17.300 1.00 67.62 90 ARG A O 1
ATOM 741 N N . LEU A 1 91 ? 3.557 14.442 -17.788 1.00 65.31 91 LEU A N 1
ATOM 742 C CA . LEU A 1 91 ? 2.379 14.197 -18.624 1.00 65.31 91 LEU A CA 1
ATOM 743 C C . LEU A 1 91 ? 1.061 14.409 -17.861 1.00 65.31 91 LEU A C 1
ATOM 745 O O . LEU A 1 91 ? 0.154 15.049 -18.387 1.00 65.31 91 LEU A O 1
ATOM 749 N N . MET A 1 92 ? 0.956 13.921 -16.621 1.00 69.25 92 MET A N 1
ATOM 750 C CA . MET A 1 92 ? -0.239 14.128 -15.792 1.00 69.25 92 MET A CA 1
ATOM 751 C C . MET A 1 92 ? -0.429 15.605 -15.413 1.00 69.25 92 MET A C 1
ATOM 753 O O . MET A 1 92 ? -1.538 16.124 -15.525 1.00 69.25 92 MET A O 1
ATOM 757 N N . ALA A 1 93 ? 0.647 16.310 -15.053 1.00 67.75 93 ALA A N 1
ATOM 758 C CA . ALA A 1 93 ? 0.584 17.738 -14.739 1.00 67.75 93 ALA A CA 1
ATOM 759 C C . ALA A 1 93 ? 0.152 18.602 -15.944 1.00 67.75 93 ALA A C 1
ATOM 761 O O . ALA A 1 93 ? -0.556 19.598 -15.777 1.00 67.75 93 ALA A O 1
ATOM 762 N N . ASP A 1 94 ? 0.547 18.224 -17.161 1.00 65.81 94 ASP A N 1
ATOM 763 C CA . ASP A 1 94 ? 0.154 18.926 -18.388 1.00 65.81 94 ASP A CA 1
ATOM 764 C C . ASP A 1 94 ? -1.302 18.618 -18.803 1.00 65.81 94 ASP A C 1
ATOM 766 O O . ASP A 1 94 ? -2.000 19.480 -19.354 1.00 65.81 94 ASP A O 1
ATOM 770 N N . MET A 1 95 ? -1.807 17.419 -18.490 1.00 60.62 95 MET A N 1
ATOM 771 C CA . MET A 1 95 ? -3.220 17.066 -18.678 1.00 60.62 95 MET A CA 1
ATOM 772 C C . MET A 1 95 ? -4.151 17.875 -17.764 1.00 60.62 95 MET A C 1
ATOM 774 O O . MET A 1 95 ? -5.189 18.351 -18.229 1.00 60.62 95 MET A O 1
ATOM 778 N N . ASP A 1 96 ? -3.768 18.109 -16.507 1.00 60.31 96 ASP A N 1
ATOM 779 C CA . ASP A 1 96 ? -4.553 18.941 -15.584 1.00 60.31 96 ASP A CA 1
ATOM 780 C C . ASP A 1 96 ? -4.637 20.398 -16.060 1.00 60.31 96 ASP A C 1
ATOM 782 O O . ASP A 1 96 ? -5.714 21.002 -16.055 1.00 60.31 96 ASP A O 1
ATOM 786 N N . LYS A 1 97 ? -3.530 20.956 -16.569 1.00 60.38 97 LYS A N 1
ATOM 787 C CA . LYS A 1 97 ? -3.505 22.320 -17.127 1.00 60.38 97 LYS A CA 1
ATOM 788 C C . LYS A 1 97 ? -4.401 22.464 -18.356 1.00 60.38 97 LYS A C 1
ATOM 790 O O . LYS A 1 97 ? -5.185 23.405 -18.442 1.00 60.38 97 LYS A O 1
ATOM 795 N N . THR A 1 98 ? -4.340 21.514 -19.287 1.00 58.97 98 THR A N 1
ATOM 796 C CA . THR A 1 98 ? -5.183 21.547 -20.496 1.00 58.97 98 THR A CA 1
ATOM 797 C C . THR A 1 98 ? -6.664 21.267 -20.204 1.00 58.97 98 THR A C 1
ATOM 799 O O . THR A 1 98 ? -7.534 21.732 -20.947 1.00 58.97 98 THR A O 1
ATOM 802 N N . GLY A 1 99 ? -6.981 20.551 -19.120 1.00 58.00 99 GLY A N 1
ATOM 803 C CA . GLY A 1 99 ? -8.344 20.385 -18.603 1.00 58.00 99 GLY A CA 1
ATOM 804 C C . GLY A 1 99 ? -8.916 21.668 -17.989 1.00 58.00 99 GLY A C 1
ATOM 805 O O . GLY A 1 99 ? -10.050 22.041 -18.300 1.00 58.00 99 GLY A O 1
ATOM 806 N N . LEU A 1 100 ? -8.113 22.379 -17.191 1.00 53.16 100 LEU A N 1
ATOM 807 C CA . LEU A 1 100 ? -8.454 23.683 -16.607 1.00 53.16 100 LEU A CA 1
ATOM 808 C C . LEU A 1 100 ? -8.687 24.752 -17.687 1.00 53.16 100 LEU A C 1
ATOM 810 O O . LEU A 1 100 ? -9.705 25.442 -17.663 1.00 53.16 100 LEU A O 1
ATOM 814 N N . GLU A 1 101 ? -7.822 24.822 -18.702 1.00 52.91 101 GLU A N 1
ATOM 815 C CA . GLU A 1 101 ? -7.971 25.778 -19.810 1.00 52.91 101 GLU A CA 1
ATOM 816 C C . GLU A 1 101 ? -9.229 25.535 -20.661 1.00 52.91 101 GLU A C 1
ATOM 818 O O . GLU A 1 101 ? -9.827 26.476 -21.188 1.00 52.91 101 GLU A O 1
ATOM 823 N N . LYS A 1 102 ? -9.671 24.279 -20.805 1.00 53.97 102 LYS A N 1
ATOM 824 C CA . LYS A 1 102 ? -10.920 23.952 -21.518 1.00 53.97 102 LYS A CA 1
ATOM 825 C C . LYS A 1 102 ? -12.170 24.308 -20.715 1.00 53.97 102 LYS A C 1
ATOM 827 O O . LYS A 1 102 ? -13.212 24.559 -21.323 1.00 53.97 102 LYS A O 1
ATOM 832 N N . HIS A 1 103 ? -12.083 24.314 -19.387 1.00 49.53 103 HIS A N 1
ATOM 833 C CA . HIS A 1 103 ? -13.191 24.685 -18.511 1.00 49.53 103 HIS A CA 1
ATOM 834 C C . HIS A 1 103 ? -13.378 26.210 -18.446 1.00 49.53 103 HIS A C 1
ATOM 836 O O . HIS A 1 103 ? -14.513 26.680 -18.413 1.00 49.53 103 HIS A O 1
ATOM 842 N N . ASP A 1 104 ? -12.291 26.982 -18.506 1.00 52.03 104 ASP A N 1
ATOM 843 C CA . ASP A 1 104 ? -12.347 28.453 -18.508 1.00 52.03 104 ASP A CA 1
ATOM 844 C C . ASP A 1 104 ? -12.868 29.040 -19.828 1.00 52.03 104 ASP A C 1
ATOM 846 O O . ASP A 1 104 ? -13.516 30.079 -19.837 1.00 52.03 104 ASP A O 1
ATOM 850 N N . ARG A 1 105 ? -12.678 28.345 -20.958 1.00 54.38 105 ARG A N 1
ATOM 851 C CA . ARG A 1 105 ? -13.206 28.767 -22.274 1.00 54.38 105 ARG A CA 1
ATOM 852 C C . ARG A 1 105 ? -14.689 28.439 -22.505 1.00 54.38 105 ARG A C 1
ATOM 854 O O . ARG A 1 105 ? -15.188 28.651 -23.608 1.00 54.38 105 ARG A O 1
ATOM 861 N N . ARG A 1 106 ? -15.373 27.847 -21.519 1.00 53.16 106 ARG A N 1
ATOM 862 C CA . ARG A 1 106 ? -16.800 27.471 -21.583 1.00 53.16 106 ARG A CA 1
ATOM 863 C C . ARG A 1 106 ? -17.694 28.295 -20.645 1.00 53.16 106 ARG A C 1
ATOM 865 O O . ARG A 1 106 ? -18.866 27.952 -20.495 1.00 53.16 106 ARG A O 1
ATOM 872 N N . LYS A 1 107 ? -17.159 29.350 -20.030 1.00 44.09 107 LYS A N 1
ATOM 873 C CA . LYS A 1 107 ? -17.930 30.418 -19.380 1.00 44.09 107 LYS A CA 1
ATOM 874 C C . LYS A 1 107 ? -17.901 31.669 -20.247 1.00 44.09 107 LYS A C 1
ATOM 876 O O . LYS A 1 107 ? -18.889 32.425 -20.159 1.00 44.09 107 LYS A O 1
#